Protein AF-A0A6F8ZGG9-F1 (afdb_monomer)

Nearest PDB structures (foldseek):
  2qzt-assembly1_A  TM=8.151E-01  e=1.539E-07  Aedes aegypti
  4pdx-assembly1_A  TM=7.729E-01  e=3.815E-06  Escherichia coli K-12
  4pdx-assembly1_B  TM=7.720E-01  e=5.927E-06  Escherichia coli K-12
  3cnu-assembly1_A-2  TM=6.595E-01  e=9.209E-06  Archaeoglobus fulgidus DSM 4304
  3bn8-assembly2_B-2  TM=6.917E-01  e=1.112E-05  Archaeoglobus fulgidus DSM 4304

Secondary structure (DSSP, 8-state):
-PPPHHHHHHHHHHHHHHS-HHHHHHT-EEEEEEEESTT-EEEEEEE-SS-EEEEES--SPPSEEEEEEHHHHHHHHTTSS-HHHHHHTTSSEEEE-HHHHHHHHHHH---

Solvent-accessible surface area (backbone atoms only — not comparable to full-atom values): 6104 Å² total; per-residue (Å²): 132,84,86,45,61,68,57,54,51,51,50,52,41,52,49,51,59,72,46,56,48,71,60,30,42,70,34,48,42,36,37,32,37,43,31,39,69,85,78,38,49,46,36,23,41,38,33,33,47,92,45,60,49,77,41,83,42,75,92,66,85,51,50,24,39,38,38,34,40,39,67,58,49,52,33,44,76,70,63,75,44,60,69,67,59,33,42,76,68,60,54,35,41,78,47,73,44,62,71,49,50,51,45,45,51,63,58,66,52,81,131

Mean predicted aligned error: 4.22 Å

Foldseek 3Di:
DDQAPVNLVVVLQVLLQPDALVLLQQLAWKEWEAADDDNTAIKIWGTHSVGIDIDGDDPDDGQKYKYAYPVVSVCLSVVVDQPVVCVVVVRIDMDHDVSSVVSSSVSSDDD

InterPro domains:
  IPR003033 SCP2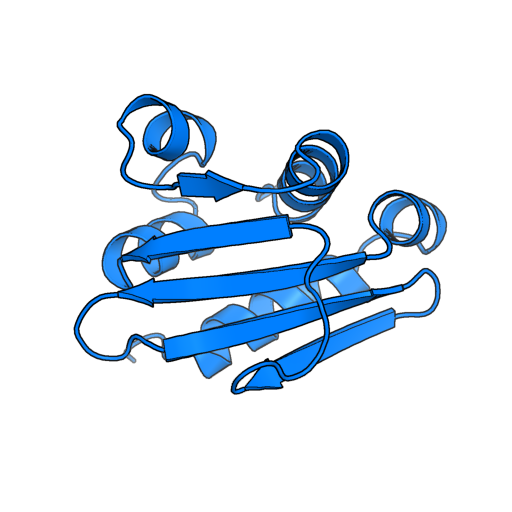 sterol-binding domain [PF02036] (19-109)
  IPR036527 SCP2 sterol-binding domain superfamily [G3DSA:3.30.1050.10] (3-111)
  IPR036527 SCP2 sterol-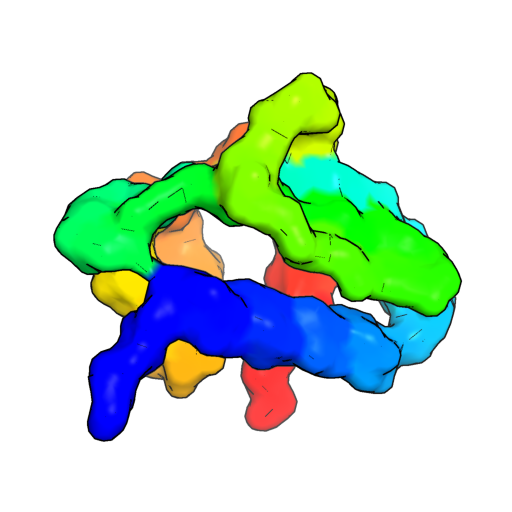binding domain superfamily [SSF55718] (5-109)

pLDDT: mean 88.48, std 8.68, range [46.62, 95.62]

Radius of gyration: 12.82 Å; Cα contacts (8 Å, |Δi|>4): 196; chains: 1; bounding box: 30×29×31 Å

Structure (mmCIF, N/CA/C/O backbone):
data_AF-A0A6F8ZGG9-F1
#
_entry.id   AF-A0A6F8ZGG9-F1
#
loop_
_atom_site.group_PDB
_atom_site.id
_atom_site.type_symbol
_atom_site.label_atom_id
_atom_site.label_alt_id
_atom_site.label_comp_id
_atom_site.label_asym_id
_atom_site.label_entity_id
_atom_site.label_seq_id
_atom_site.pdbx_PDB_ins_code
_atom_site.Cartn_x
_atom_site.Cartn_y
_atom_site.Cartn_z
_atom_site.occupancy
_atom_site.B_iso_or_equiv
_atom_site.auth_seq_id
_atom_site.auth_comp_id
_atom_site.auth_asym_id
_atom_site.auth_atom_id
_atom_site.pdbx_PDB_model_num
ATOM 1 N N . MET A 1 1 ? -18.634 -15.305 4.536 1.00 46.62 1 MET A N 1
ATOM 2 C CA . MET A 1 1 ? -17.353 -15.497 5.251 1.00 46.62 1 MET A CA 1
ATOM 3 C C . MET A 1 1 ? -16.726 -14.121 5.405 1.00 46.62 1 MET A C 1
ATOM 5 O O . MET A 1 1 ? -16.797 -13.360 4.450 1.00 46.62 1 MET A O 1
ATOM 9 N N . ALA A 1 2 ? -16.244 -13.745 6.589 1.00 58.88 2 ALA A N 1
ATOM 10 C CA . ALA A 1 2 ? -15.636 -12.429 6.785 1.00 58.88 2 ALA A CA 1
ATOM 11 C C . ALA A 1 2 ? -14.248 -12.397 6.125 1.00 58.88 2 ALA A C 1
ATOM 13 O O . ALA A 1 2 ? -13.437 -13.281 6.389 1.00 58.88 2 ALA A O 1
ATOM 14 N N . GLU A 1 3 ? -13.976 -11.403 5.278 1.00 76.12 3 GLU A N 1
ATOM 15 C CA . GLU A 1 3 ? -12.630 -11.173 4.740 1.00 76.12 3 GLU A CA 1
ATOM 16 C C . GLU A 1 3 ? -11.698 -10.751 5.885 1.00 76.12 3 GLU A C 1
ATOM 18 O O . GLU A 1 3 ? -11.906 -9.718 6.544 1.00 76.12 3 GLU A O 1
ATOM 23 N N . THR A 1 4 ? -10.692 -11.586 6.146 1.00 89.44 4 THR A N 1
ATOM 24 C CA . THR A 1 4 ? -9.632 -11.327 7.123 1.00 89.44 4 THR A CA 1
ATOM 25 C C . THR A 1 4 ? -8.525 -10.498 6.488 1.00 89.44 4 THR A C 1
ATOM 27 O O . THR A 1 4 ? -8.345 -10.510 5.268 1.00 89.44 4 THR A O 1
ATOM 30 N N . LEU A 1 5 ? -7.746 -9.810 7.323 1.00 90.62 5 LEU A N 1
ATOM 31 C CA . LEU A 1 5 ? -6.594 -9.027 6.883 1.00 90.62 5 LEU A CA 1
ATOM 32 C C . LEU A 1 5 ? -5.643 -9.867 6.010 1.00 90.62 5 LEU A C 1
ATOM 34 O O . LEU A 1 5 ? -5.283 -9.458 4.913 1.00 90.62 5 LEU A O 1
ATOM 38 N N . GLU A 1 6 ? -5.327 -11.084 6.443 1.00 90.06 6 GLU A N 1
ATOM 39 C CA . GLU A 1 6 ? -4.472 -12.021 5.708 1.00 90.06 6 GLU A CA 1
ATOM 40 C C . GLU A 1 6 ? -5.043 -12.387 4.332 1.00 90.06 6 GLU A C 1
ATOM 42 O O . GLU A 1 6 ? -4.313 -12.349 3.343 1.00 90.06 6 GLU A O 1
ATOM 47 N N . SER A 1 7 ? -6.348 -12.681 4.240 1.00 90.62 7 SER A N 1
ATOM 48 C CA . SER A 1 7 ? -6.989 -13.022 2.960 1.00 90.62 7 SER A CA 1
ATOM 49 C C . SER A 1 7 ? -6.954 -11.859 1.963 1.00 90.62 7 SER A C 1
ATOM 51 O O . SER A 1 7 ? -6.598 -12.054 0.802 1.00 90.62 7 SER A O 1
ATOM 53 N N . ILE A 1 8 ? -7.200 -10.629 2.432 1.00 91.25 8 ILE A N 1
ATOM 54 C CA . ILE A 1 8 ? -7.136 -9.423 1.597 1.00 91.25 8 ILE A CA 1
ATOM 55 C C . ILE A 1 8 ? -5.718 -9.225 1.056 1.00 91.25 8 ILE A C 1
ATOM 57 O O . ILE A 1 8 ? -5.529 -8.950 -0.129 1.00 91.25 8 ILE A O 1
ATOM 61 N N . PHE A 1 9 ? -4.699 -9.374 1.905 1.00 91.81 9 PHE A N 1
ATOM 62 C CA . PHE A 1 9 ? -3.315 -9.202 1.472 1.00 91.81 9 PHE A CA 1
ATOM 63 C C . PHE A 1 9 ? -2.817 -10.354 0.587 1.00 91.81 9 PHE A C 1
ATOM 65 O O . PHE A 1 9 ? -2.029 -10.111 -0.331 1.00 91.81 9 PHE A O 1
ATOM 72 N N . ALA A 1 10 ? -3.307 -11.579 0.787 1.00 91.56 10 ALA A N 1
ATOM 73 C CA . ALA A 1 10 ? -3.062 -12.693 -0.127 1.00 91.56 10 ALA A CA 1
ATOM 74 C C . ALA A 1 10 ? -3.626 -12.402 -1.531 1.00 91.56 10 ALA A C 1
ATOM 76 O O . ALA A 1 10 ? -2.936 -12.621 -2.534 1.00 91.56 10 ALA A O 1
ATOM 77 N N . ASP A 1 11 ? -4.825 -11.822 -1.609 1.00 90.62 11 ASP A N 1
ATOM 78 C CA . ASP A 1 11 ? -5.433 -11.398 -2.871 1.00 90.62 11 ASP A CA 1
ATOM 79 C C . ASP A 1 11 ? -4.667 -10.244 -3.524 1.00 90.62 11 ASP A C 1
ATOM 81 O O . ASP A 1 11 ? -4.383 -10.291 -4.725 1.00 90.62 11 ASP A O 1
ATOM 85 N N . ILE A 1 12 ? -4.270 -9.232 -2.745 1.00 91.06 12 ILE A N 1
ATOM 86 C CA . ILE A 1 12 ? -3.411 -8.129 -3.212 1.00 91.06 12 ILE A CA 1
ATOM 87 C C . ILE A 1 12 ? -2.122 -8.691 -3.818 1.00 91.06 12 ILE A C 1
ATOM 89 O O . ILE A 1 12 ? -1.782 -8.356 -4.955 1.00 91.06 12 ILE A O 1
ATOM 93 N N . ARG A 1 13 ? -1.434 -9.594 -3.109 1.00 92.25 13 ARG A N 1
ATOM 94 C CA . ARG A 1 13 ? -0.222 -10.262 -3.603 1.00 92.25 13 ARG A CA 1
ATOM 95 C C . ARG A 1 13 ? -0.485 -10.992 -4.918 1.00 92.25 13 ARG A C 1
ATOM 97 O O . ARG A 1 13 ? 0.284 -10.836 -5.864 1.00 92.25 13 ARG A O 1
ATOM 104 N N . SER A 1 14 ? -1.577 -11.750 -5.004 1.00 91.81 14 SER A N 1
ATOM 105 C CA . SER A 1 14 ? -1.976 -12.456 -6.228 1.00 91.81 14 SER A CA 1
ATOM 106 C C . SER A 1 14 ? -2.178 -11.494 -7.405 1.00 91.81 14 SER A C 1
ATOM 108 O O . SER A 1 14 ? -1.653 -11.731 -8.495 1.00 91.81 14 SER A O 1
ATOM 110 N N . ARG A 1 15 ? -2.854 -10.356 -7.189 1.00 89.44 15 ARG A N 1
ATOM 111 C CA . ARG A 1 15 ? -3.042 -9.315 -8.218 1.00 89.44 15 ARG A CA 1
ATOM 112 C C . ARG A 1 15 ? -1.714 -8.713 -8.680 1.00 89.44 15 ARG A C 1
ATOM 114 O O . ARG A 1 15 ? -1.515 -8.563 -9.884 1.00 89.44 15 ARG A O 1
ATOM 121 N N . VAL A 1 16 ? -0.794 -8.426 -7.757 1.00 91.75 16 VAL A N 1
ATOM 122 C CA . VAL A 1 16 ? 0.550 -7.924 -8.096 1.00 91.75 16 VAL A CA 1
ATOM 123 C C . VAL A 1 16 ? 1.312 -8.946 -8.943 1.00 91.75 16 VAL A C 1
ATOM 125 O O . VAL A 1 16 ? 1.874 -8.587 -9.978 1.00 91.75 16 VAL A O 1
ATOM 128 N N . LEU A 1 17 ? 1.292 -10.225 -8.555 1.00 91.75 17 LEU A N 1
ATOM 129 C CA . LEU A 1 17 ? 1.988 -11.303 -9.269 1.00 91.75 17 LEU A CA 1
ATOM 130 C C . LEU A 1 17 ? 1.455 -11.533 -10.690 1.00 91.75 17 LEU A C 1
ATOM 132 O O . LEU A 1 17 ? 2.226 -11.913 -11.571 1.00 91.75 17 LEU A O 1
ATOM 136 N N . ARG A 1 18 ? 0.169 -11.259 -10.937 1.00 91.31 18 ARG A N 1
ATOM 137 C CA . ARG A 1 18 ? -0.439 -11.336 -12.277 1.00 91.31 18 ARG A CA 1
ATOM 138 C C . ARG A 1 18 ? 0.041 -10.237 -13.227 1.00 91.31 18 ARG A C 1
ATOM 140 O O . ARG A 1 18 ? -0.082 -10.402 -14.438 1.00 91.31 18 ARG A O 1
ATOM 147 N N . LYS A 1 19 ? 0.567 -9.115 -12.722 1.00 91.38 19 LYS A N 1
ATOM 148 C CA . LYS A 1 19 ? 1.083 -8.042 -13.586 1.00 91.38 19 LYS A CA 1
ATOM 149 C C . LYS A 1 19 ? 2.471 -8.399 -14.140 1.00 91.38 19 LYS A C 1
ATOM 151 O O . LYS A 1 19 ? 3.227 -9.086 -13.455 1.00 91.38 19 LYS A O 1
ATOM 156 N N . PRO A 1 20 ? 2.847 -7.926 -15.345 1.00 92.06 20 PRO A N 1
ATOM 157 C CA . PRO A 1 20 ? 4.142 -8.234 -15.955 1.00 92.06 20 PRO A CA 1
ATOM 158 C C . PRO A 1 20 ? 5.346 -7.819 -15.086 1.00 92.06 20 PRO A C 1
ATOM 160 O O . PRO A 1 20 ? 5.258 -6.807 -14.382 1.00 92.06 20 PRO A O 1
ATOM 163 N N . PRO A 1 21 ? 6.505 -8.503 -15.190 1.00 91.44 21 PRO A N 1
ATOM 164 C CA . PRO A 1 21 ? 7.712 -8.159 -14.431 1.00 91.44 21 PRO A CA 1
ATOM 165 C C . PRO A 1 21 ? 8.137 -6.691 -14.561 1.00 91.44 21 PRO A C 1
ATOM 167 O O . PRO A 1 21 ? 8.511 -6.078 -13.569 1.00 91.44 21 PRO A O 1
ATOM 170 N N . ALA A 1 22 ? 8.017 -6.099 -15.755 1.00 91.44 22 ALA A N 1
ATOM 171 C CA . ALA A 1 22 ? 8.341 -4.689 -15.991 1.00 91.44 22 ALA A CA 1
ATOM 172 C C . ALA A 1 22 ? 7.435 -3.726 -15.199 1.00 91.44 22 ALA A C 1
ATOM 174 O O . ALA A 1 22 ? 7.899 -2.706 -14.691 1.00 91.44 22 ALA A O 1
ATOM 175 N N . VAL A 1 23 ? 6.151 -4.067 -15.048 1.00 90.94 23 VAL A N 1
ATOM 176 C CA . VAL A 1 23 ? 5.199 -3.278 -14.252 1.00 90.94 23 VAL A CA 1
ATOM 177 C C . VAL A 1 23 ? 5.546 -3.382 -12.767 1.00 90.94 23 VAL A C 1
ATOM 179 O O . VAL A 1 23 ? 5.609 -2.362 -12.082 1.00 90.94 23 VAL A O 1
ATOM 182 N N . ARG A 1 24 ? 5.847 -4.594 -12.283 1.00 92.56 24 ARG A N 1
ATOM 183 C CA . ARG A 1 24 ? 6.275 -4.815 -10.892 1.00 92.56 24 ARG A CA 1
ATOM 184 C C . ARG A 1 24 ? 7.594 -4.117 -10.578 1.00 92.56 24 ARG A C 1
ATOM 186 O O . ARG A 1 24 ? 7.696 -3.480 -9.540 1.00 92.56 24 ARG A O 1
ATOM 193 N N . ALA A 1 25 ? 8.561 -4.158 -11.496 1.00 91.81 25 ALA A N 1
ATOM 194 C CA . ALA A 1 25 ? 9.837 -3.458 -11.364 1.00 91.81 25 ALA A CA 1
ATOM 195 C C . ALA A 1 25 ? 9.644 -1.944 -11.184 1.00 91.81 25 ALA A C 1
ATOM 197 O O . ALA A 1 25 ? 10.323 -1.324 -10.372 1.00 91.81 25 ALA A O 1
ATOM 198 N N . GLY A 1 26 ? 8.671 -1.354 -11.886 1.00 91.62 26 GLY A N 1
ATOM 199 C CA . GLY A 1 26 ? 8.317 0.053 -11.709 1.00 91.62 26 GLY A CA 1
ATOM 200 C C . GLY A 1 26 ? 7.781 0.381 -10.311 1.00 91.62 26 GLY A C 1
ATOM 201 O O . GLY A 1 26 ? 7.943 1.510 -9.858 1.00 91.62 26 GLY A O 1
ATOM 202 N N . ALA A 1 27 ? 7.160 -0.584 -9.634 1.00 93.75 27 ALA A N 1
ATOM 203 C CA . ALA A 1 27 ? 6.635 -0.467 -8.275 1.00 93.75 27 ALA A CA 1
ATOM 204 C C . ALA A 1 27 ? 7.494 -1.223 -7.243 1.00 93.75 27 ALA A C 1
ATOM 206 O O . ALA A 1 27 ? 7.000 -1.558 -6.172 1.00 93.75 27 ALA A O 1
ATOM 207 N N . ALA A 1 28 ? 8.754 -1.537 -7.559 1.00 93.94 28 ALA A N 1
ATOM 208 C CA . ALA A 1 28 ? 9.597 -2.317 -6.665 1.00 93.94 28 ALA A CA 1
ATOM 209 C C . ALA A 1 28 ? 9.950 -1.498 -5.416 1.00 93.94 28 ALA A C 1
ATOM 211 O O . ALA A 1 28 ? 10.668 -0.500 -5.504 1.00 93.94 28 ALA A O 1
ATOM 212 N N . ALA A 1 29 ? 9.398 -1.890 -4.268 1.00 95.00 29 ALA A N 1
ATOM 213 C CA . ALA A 1 29 ? 9.558 -1.210 -2.992 1.00 95.00 29 ALA A CA 1
ATOM 214 C C . ALA A 1 29 ? 8.930 -2.006 -1.838 1.00 95.00 29 ALA A C 1
ATOM 216 O O . ALA A 1 29 ? 8.119 -2.913 -2.034 1.00 95.00 29 ALA A O 1
ATOM 217 N N . THR A 1 30 ? 9.265 -1.591 -0.616 1.00 94.19 30 THR A N 1
ATOM 218 C CA . THR A 1 30 ? 8.603 -2.027 0.617 1.00 94.19 30 THR A CA 1
ATOM 219 C C . THR A 1 30 ? 7.474 -1.061 0.969 1.00 94.19 30 THR A C 1
ATOM 221 O O . THR A 1 30 ? 7.709 0.135 1.175 1.00 94.19 30 THR A O 1
ATOM 224 N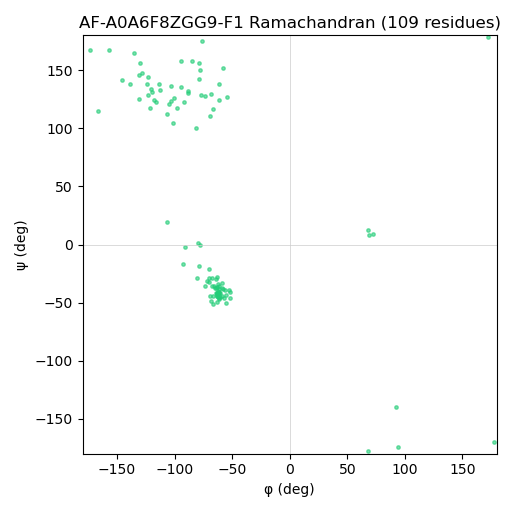 N . TYR A 1 31 ? 6.261 -1.587 1.090 1.00 94.88 31 TYR A N 1
ATOM 225 C CA . TYR A 1 31 ? 5.040 -0.857 1.408 1.00 94.88 31 TYR A CA 1
ATOM 226 C C . TYR A 1 31 ? 4.490 -1.330 2.749 1.00 94.88 31 TYR A C 1
ATOM 228 O O . TYR A 1 31 ? 4.194 -2.509 2.917 1.00 94.88 31 TYR A O 1
ATOM 236 N N . ARG A 1 32 ? 4.314 -0.419 3.702 1.00 94.69 32 ARG A N 1
ATOM 237 C CA . ARG A 1 32 ? 3.724 -0.734 5.007 1.00 94.69 32 ARG A CA 1
ATOM 238 C C . ARG A 1 32 ? 2.284 -0.259 5.059 1.00 94.69 32 ARG A C 1
ATOM 240 O O . ARG A 1 32 ? 1.991 0.866 4.677 1.00 94.69 32 ARG A O 1
ATOM 247 N N . PHE A 1 33 ? 1.404 -1.088 5.587 1.00 94.56 33 PHE A N 1
ATOM 248 C CA . PHE A 1 33 ? -0.007 -0.805 5.770 1.00 94.56 33 PHE A CA 1
ATOM 249 C C . PHE A 1 33 ? -0.338 -0.930 7.247 1.00 94.56 33 PHE A C 1
ATOM 251 O O . PHE A 1 33 ? -0.191 -1.994 7.841 1.00 94.56 33 PHE A O 1
ATOM 258 N N . GLU A 1 34 ? -0.765 0.168 7.844 1.00 94.62 34 GLU A N 1
ATOM 259 C CA . GLU A 1 34 ? -1.277 0.220 9.202 1.00 94.62 34 GLU A CA 1
ATOM 260 C C . GLU A 1 34 ? -2.800 0.269 9.138 1.00 94.62 34 GLU A C 1
ATOM 262 O O . GLU A 1 34 ? -3.398 1.288 8.777 1.00 94.62 34 GLU A O 1
ATOM 267 N N . ILE A 1 35 ? -3.419 -0.864 9.451 1.00 95.50 35 ILE A N 1
ATOM 268 C CA . ILE A 1 35 ? -4.863 -1.032 9.399 1.00 95.50 35 ILE A CA 1
ATOM 269 C C . ILE A 1 35 ? -5.425 -0.856 10.802 1.00 95.50 35 ILE A C 1
ATOM 271 O O . ILE A 1 35 ? -5.099 -1.624 11.706 1.00 95.50 35 ILE A O 1
ATOM 275 N N . THR A 1 36 ? -6.262 0.158 10.993 1.00 94.31 36 THR A N 1
ATOM 276 C CA . THR A 1 36 ? -6.876 0.465 12.290 1.00 94.31 36 THR A CA 1
ATOM 277 C C . THR A 1 36 ? -8.263 -0.173 12.431 1.00 94.31 36 THR A C 1
ATOM 279 O O . THR A 1 36 ? -8.931 -0.475 11.440 1.00 94.31 36 THR A O 1
ATOM 282 N N . GLY A 1 37 ? -8.723 -0.351 13.672 1.00 91.31 37 GLY A N 1
ATOM 283 C CA . GLY A 1 37 ? -10.030 -0.941 13.985 1.00 91.31 37 GLY A CA 1
ATOM 284 C C . GLY A 1 37 ? -9.984 -2.451 14.239 1.00 91.31 37 GLY A C 1
ATOM 285 O O . GLY A 1 37 ? -8.917 -3.058 14.312 1.00 91.31 37 GLY A O 1
ATOM 286 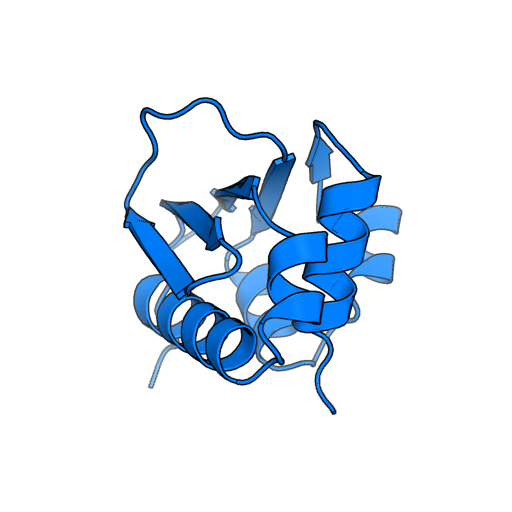N N . GLU A 1 38 ? -11.159 -3.055 14.410 1.00 90.69 38 GLU A N 1
ATOM 287 C CA . GLU A 1 38 ? -11.298 -4.476 14.743 1.00 90.69 38 GLU A CA 1
ATOM 288 C C . GLU A 1 38 ? -10.859 -5.383 13.582 1.00 90.69 38 GLU A C 1
ATOM 290 O O . GLU A 1 38 ? -11.274 -5.204 12.433 1.00 90.69 38 GLU A O 1
ATOM 295 N N . GLY A 1 39 ? -9.989 -6.353 13.881 1.00 87.19 39 GLY A N 1
ATOM 296 C CA . GLY A 1 39 ? -9.343 -7.197 12.869 1.00 87.19 39 GLY A CA 1
ATOM 297 C C . GLY A 1 39 ? -8.264 -6.478 12.047 1.00 87.19 39 GLY A C 1
ATOM 298 O O . GLY A 1 39 ? -7.799 -7.029 11.050 1.00 87.19 39 GLY A O 1
ATOM 299 N N . GLY A 1 40 ? -7.890 -5.257 12.443 1.00 91.75 40 GLY A N 1
ATOM 300 C CA . GLY A 1 40 ? -6.761 -4.516 11.893 1.00 91.75 40 GLY A CA 1
ATOM 301 C C . GLY A 1 40 ? -5.407 -5.022 12.397 1.00 91.75 40 GLY A C 1
ATOM 302 O O . GLY A 1 40 ? -5.309 -5.901 13.252 1.00 91.75 40 GLY A O 1
ATOM 303 N N . GLY A 1 41 ? -4.339 -4.455 11.849 1.00 92.94 41 GLY A N 1
ATOM 304 C CA . GLY A 1 41 ? -2.968 -4.866 12.110 1.00 92.94 41 GLY A CA 1
ATOM 305 C C . GLY A 1 41 ? -1.984 -4.152 11.193 1.00 92.94 41 GLY A C 1
ATOM 306 O O . GLY A 1 41 ? -2.365 -3.350 10.340 1.00 92.94 41 GLY A O 1
ATOM 307 N N . VAL A 1 42 ? -0.698 -4.442 11.370 1.00 93.31 42 VAL A N 1
ATOM 308 C CA . VAL A 1 42 ? 0.353 -3.931 10.486 1.00 93.31 42 VAL A CA 1
ATOM 309 C C . VAL A 1 42 ? 0.742 -5.021 9.504 1.00 93.31 42 VAL A C 1
ATOM 311 O O . VAL A 1 42 ? 1.110 -6.113 9.927 1.00 93.31 42 VAL A O 1
ATOM 314 N N . MET A 1 43 ? 0.703 -4.704 8.215 1.00 93.50 43 MET A N 1
ATOM 315 C CA . MET A 1 43 ? 1.132 -5.586 7.131 1.00 93.50 43 MET A CA 1
ATOM 316 C C . MET A 1 43 ? 2.209 -4.904 6.301 1.00 93.50 43 MET A C 1
ATOM 318 O O . MET A 1 43 ? 2.154 -3.694 6.073 1.00 93.50 43 MET A O 1
ATOM 322 N N . THR A 1 44 ? 3.170 -5.677 5.821 1.00 94.06 44 THR A N 1
ATOM 323 C CA . THR A 1 44 ? 4.208 -5.206 4.907 1.00 94.06 44 THR A CA 1
ATOM 324 C C . THR A 1 44 ? 4.094 -5.972 3.600 1.00 94.06 44 THR A C 1
ATOM 326 O O . THR A 1 44 ? 4.122 -7.194 3.595 1.00 94.06 44 THR A O 1
ATOM 329 N N . LEU A 1 45 ? 3.961 -5.256 2.488 1.00 93.62 45 LEU A N 1
ATOM 330 C CA . LEU A 1 45 ? 4.032 -5.800 1.137 1.00 93.62 45 LEU A CA 1
ATOM 331 C C . LEU A 1 45 ? 5.385 -5.416 0.542 1.00 93.62 45 LEU A C 1
ATOM 333 O O . LEU A 1 45 ? 5.689 -4.231 0.405 1.00 93.62 45 LEU A O 1
ATOM 337 N N . VAL A 1 46 ? 6.179 -6.404 0.157 1.00 94.00 46 VAL A N 1
ATOM 338 C CA . VAL A 1 46 ? 7.409 -6.198 -0.605 1.00 94.00 46 VAL A CA 1
ATOM 339 C C . VAL A 1 46 ? 7.140 -6.558 -2.049 1.00 94.00 46 VAL A C 1
ATOM 341 O O . VAL A 1 46 ? 6.683 -7.659 -2.344 1.00 94.00 46 VAL A O 1
ATOM 344 N N . VAL A 1 47 ? 7.385 -5.611 -2.946 1.00 94.00 47 VAL A N 1
ATOM 345 C CA . VAL A 1 47 ? 7.255 -5.807 -4.388 1.00 94.00 47 VAL A CA 1
ATOM 346 C C . VAL A 1 47 ? 8.638 -5.739 -5.004 1.00 94.00 47 VAL A C 1
ATOM 348 O O . VAL A 1 47 ? 9.398 -4.809 -4.743 1.00 94.00 47 VAL A O 1
ATOM 351 N N . GLU A 1 48 ? 8.937 -6.701 -5.864 1.00 93.06 48 GLU A N 1
ATOM 352 C CA . GLU A 1 48 ? 10.167 -6.776 -6.638 1.00 93.06 48 GLU A CA 1
ATOM 353 C C . GLU A 1 48 ? 9.841 -7.135 -8.094 1.00 93.06 48 GLU A C 1
ATOM 355 O O . GLU A 1 48 ? 8.754 -7.614 -8.425 1.00 93.06 48 GLU A O 1
ATOM 360 N N . ALA A 1 49 ? 10.797 -6.949 -9.005 1.00 86.81 49 ALA A N 1
ATOM 361 C CA . ALA A 1 49 ? 10.615 -7.362 -10.399 1.00 86.81 49 ALA A CA 1
ATOM 362 C C . ALA A 1 49 ? 10.274 -8.865 -10.509 1.00 86.81 49 ALA A C 1
ATOM 364 O O . ALA A 1 49 ? 9.407 -9.266 -11.296 1.00 86.81 49 ALA A O 1
ATOM 365 N N . GLY A 1 50 ? 10.923 -9.688 -9.677 1.00 87.62 50 GLY A N 1
ATOM 366 C CA . GLY A 1 50 ? 10.765 -11.141 -9.643 1.00 87.62 50 GLY A CA 1
ATOM 367 C C . GLY A 1 50 ? 9.516 -11.643 -8.915 1.00 87.62 50 GLY A C 1
ATOM 368 O O . GLY A 1 50 ? 9.095 -12.767 -9.174 1.00 87.62 50 GLY A O 1
ATOM 369 N N . GLY A 1 51 ? 8.880 -10.835 -8.061 1.00 90.00 51 GLY A N 1
ATOM 370 C CA . GLY A 1 51 ? 7.784 -11.327 -7.230 1.00 90.00 51 GLY A CA 1
ATOM 371 C C . GLY A 1 51 ? 7.199 -10.304 -6.264 1.00 90.00 51 GLY A C 1
ATOM 372 O O . GLY A 1 51 ? 7.471 -9.110 -6.339 1.00 90.00 51 GLY A O 1
ATOM 373 N N . ALA A 1 52 ? 6.345 -10.789 -5.369 1.00 93.38 52 ALA A N 1
ATOM 374 C CA . ALA A 1 52 ? 5.791 -10.006 -4.280 1.00 93.38 52 ALA A CA 1
ATOM 375 C C . ALA A 1 52 ? 5.591 -10.893 -3.048 1.00 93.38 52 ALA A C 1
ATOM 377 O O . ALA A 1 52 ? 5.165 -12.048 -3.169 1.00 93.38 52 ALA A O 1
ATOM 378 N N . GLU A 1 53 ? 5.858 -10.341 -1.873 1.00 92.44 53 GLU A N 1
ATOM 379 C CA . GLU A 1 53 ? 5.775 -11.020 -0.582 1.00 92.44 53 GLU A CA 1
ATOM 380 C C . GLU A 1 53 ? 4.974 -10.177 0.404 1.00 92.44 53 GLU A C 1
ATOM 382 O O . GLU A 1 53 ? 5.004 -8.949 0.354 1.00 92.44 53 GLU A O 1
ATOM 387 N N . VAL A 1 54 ? 4.232 -10.845 1.285 1.00 92.38 54 VAL A N 1
ATOM 388 C CA . VAL A 1 54 ? 3.474 -10.203 2.360 1.00 92.38 54 VAL A CA 1
ATOM 389 C C . VAL A 1 54 ? 3.997 -10.734 3.680 1.00 92.38 54 VAL A C 1
ATOM 391 O O . VAL A 1 54 ? 4.095 -11.945 3.864 1.00 92.38 54 VAL A O 1
ATOM 394 N N . GLU A 1 55 ? 4.287 -9.824 4.596 1.00 91.06 55 GLU A N 1
ATOM 395 C CA . GLU A 1 55 ? 4.754 -10.112 5.943 1.00 91.06 55 GLU A CA 1
ATOM 396 C C . GLU A 1 55 ? 3.824 -9.451 6.963 1.00 91.06 55 GLU A C 1
ATOM 398 O O . GLU A 1 55 ? 3.411 -8.298 6.803 1.00 91.06 55 GLU A O 1
ATOM 403 N N . THR A 1 56 ? 3.513 -10.174 8.037 1.00 89.06 56 THR A N 1
ATOM 404 C CA . THR A 1 56 ? 2.830 -9.609 9.204 1.00 89.06 56 THR A CA 1
ATOM 405 C C . THR A 1 56 ? 3.825 -8.805 10.028 1.00 89.06 56 THR A C 1
ATOM 407 O O . THR A 1 56 ? 4.889 -9.298 10.400 1.00 89.06 56 THR A O 1
ATOM 410 N N . GLY A 1 57 ? 3.479 -7.561 10.351 1.00 75.50 57 GLY A N 1
ATOM 411 C CA . GLY A 1 57 ? 4.439 -6.622 10.918 1.00 75.50 57 GLY A CA 1
ATOM 412 C C . GLY A 1 57 ? 5.520 -6.231 9.906 1.00 75.50 57 GLY A C 1
ATOM 413 O O . GLY A 1 57 ? 5.470 -6.575 8.728 1.00 75.50 57 GLY A O 1
ATOM 414 N N . GLY A 1 58 ? 6.481 -5.419 10.337 1.00 63.56 58 GLY A N 1
ATOM 415 C CA . GLY A 1 58 ? 7.536 -4.940 9.448 1.00 63.56 58 GLY A CA 1
ATOM 416 C C . GLY A 1 58 ? 8.682 -4.313 10.219 1.00 63.56 58 GLY A C 1
ATOM 417 O O . GLY A 1 58 ? 8.505 -3.278 10.860 1.00 63.56 58 GLY A O 1
ATOM 418 N N . VAL A 1 59 ? 9.851 -4.949 10.140 1.00 56.81 59 VAL A N 1
ATOM 419 C CA . VAL A 1 59 ? 11.121 -4.454 10.707 1.00 56.81 59 VAL A CA 1
ATOM 420 C C . VAL A 1 59 ? 11.903 -3.641 9.664 1.00 56.81 59 VAL A C 1
ATOM 422 O O . VAL A 1 59 ? 12.793 -2.866 10.003 1.00 56.81 59 VAL A O 1
ATOM 425 N N . ARG A 1 60 ? 11.555 -3.783 8.376 1.00 69.12 60 ARG A N 1
ATOM 426 C CA . ARG A 1 60 ? 12.209 -3.072 7.273 1.00 69.12 60 ARG A CA 1
ATOM 427 C C . ARG A 1 60 ? 11.709 -1.626 7.155 1.00 69.12 60 ARG A C 1
ATOM 429 O O . ARG A 1 60 ? 10.511 -1.381 7.317 1.00 69.12 60 ARG A O 1
ATOM 436 N N . PRO A 1 61 ? 12.590 -0.665 6.820 1.00 80.69 61 PRO A N 1
ATOM 437 C CA . PRO A 1 61 ? 12.160 0.678 6.461 1.00 80.69 61 PRO A CA 1
ATOM 438 C C . PRO A 1 61 ? 11.264 0.609 5.220 1.00 80.69 61 PRO A C 1
ATOM 440 O O . PRO A 1 61 ? 11.637 0.054 4.186 1.00 80.69 61 PRO A O 1
ATOM 443 N N . ALA A 1 62 ? 10.057 1.151 5.342 1.00 89.00 62 ALA A N 1
ATOM 444 C CA . ALA A 1 62 ? 9.096 1.187 4.253 1.00 89.00 62 ALA A CA 1
ATOM 445 C C . ALA A 1 62 ? 9.302 2.451 3.414 1.00 89.00 62 ALA A C 1
ATOM 447 O O . ALA A 1 62 ? 9.353 3.558 3.953 1.00 89.00 62 ALA A O 1
ATOM 448 N N . ALA A 1 63 ? 9.379 2.288 2.093 1.00 93.75 63 ALA A N 1
ATOM 449 C CA . ALA A 1 63 ? 9.446 3.413 1.162 1.00 93.75 63 ALA A CA 1
ATOM 450 C C . ALA A 1 63 ? 8.128 4.198 1.144 1.00 93.75 63 ALA A C 1
ATOM 452 O O . ALA A 1 63 ? 8.118 5.401 0.880 1.00 93.75 63 ALA A O 1
ATOM 453 N N . VAL A 1 64 ? 7.020 3.510 1.428 1.00 95.31 64 VAL A N 1
ATOM 454 C CA . VAL A 1 64 ? 5.678 4.082 1.510 1.00 95.31 64 VAL A CA 1
ATOM 455 C C . VAL A 1 64 ? 4.952 3.482 2.704 1.00 95.31 64 VAL A C 1
ATOM 457 O O . VAL A 1 64 ? 5.015 2.271 2.925 1.00 95.31 64 VAL A O 1
ATOM 460 N N . GLN A 1 65 ? 4.237 4.316 3.451 1.00 94.44 65 GLN A N 1
ATOM 461 C CA . GLN A 1 65 ? 3.350 3.869 4.519 1.00 94.44 65 GLN A CA 1
ATOM 462 C C . GLN A 1 65 ? 1.922 4.329 4.238 1.00 94.44 65 GLN A C 1
ATOM 464 O O . GLN A 1 65 ? 1.685 5.489 3.902 1.00 94.44 65 GLN A O 1
ATOM 469 N N . PHE A 1 66 ? 0.977 3.414 4.401 1.00 94.50 66 PHE A N 1
ATOM 470 C CA . PHE A 1 66 ? -0.452 3.632 4.267 1.00 94.50 66 PHE A CA 1
ATOM 471 C C . PHE A 1 66 ? -1.116 3.454 5.623 1.00 94.50 66 PHE A C 1
ATOM 473 O O . PHE A 1 66 ? -0.803 2.505 6.338 1.00 94.50 66 PHE A O 1
ATOM 480 N N . ARG A 1 67 ? -2.066 4.323 5.963 1.00 94.88 67 ARG A N 1
ATOM 481 C CA . ARG A 1 67 ? -2.912 4.155 7.148 1.00 94.88 67 ARG A CA 1
ATOM 482 C C . ARG A 1 67 ? -4.376 4.344 6.782 1.00 94.88 67 ARG A C 1
ATOM 484 O O . ARG A 1 67 ? -4.722 5.383 6.224 1.00 94.88 67 ARG A O 1
ATOM 491 N N . LEU A 1 68 ? -5.203 3.356 7.106 1.00 95.62 68 LEU A N 1
ATOM 492 C CA . LEU A 1 68 ? -6.647 3.328 6.848 1.00 95.62 68 LEU A CA 1
ATOM 493 C C . LEU A 1 68 ? -7.350 2.362 7.810 1.00 95.62 68 LEU A C 1
ATOM 495 O O . LEU A 1 68 ? -6.691 1.571 8.480 1.00 95.62 68 LEU A O 1
ATOM 499 N N . SER A 1 69 ? -8.680 2.410 7.879 1.00 95.00 69 SER A N 1
ATOM 500 C CA . SER A 1 69 ? -9.450 1.464 8.694 1.00 95.00 69 SER A CA 1
ATOM 501 C C . SER A 1 69 ? -9.610 0.102 8.007 1.00 95.00 69 SER A C 1
ATOM 503 O O . SER A 1 69 ? -9.578 0.008 6.778 1.00 95.00 69 SER A O 1
ATOM 505 N N . MET A 1 70 ? -9.845 -0.959 8.787 1.00 93.31 70 MET A N 1
ATOM 506 C CA . MET A 1 70 ? -10.168 -2.290 8.251 1.00 93.31 70 MET A CA 1
ATOM 507 C C . MET A 1 70 ? -11.426 -2.263 7.370 1.00 93.31 70 MET A C 1
ATOM 509 O O . MET A 1 70 ? -11.511 -2.990 6.383 1.00 93.31 70 MET A O 1
ATOM 513 N N . GLN A 1 71 ? -12.390 -1.394 7.687 1.00 91.75 71 GLN A N 1
ATOM 514 C CA . GLN A 1 71 ? -13.589 -1.208 6.874 1.00 91.75 71 GLN A CA 1
ATOM 515 C C . GLN A 1 71 ? -13.256 -0.595 5.508 1.00 91.75 71 GLN A C 1
ATOM 517 O O . GLN A 1 71 ? -13.615 -1.167 4.481 1.00 91.75 71 GLN A O 1
ATOM 522 N N . ASP A 1 72 ? -12.505 0.511 5.488 1.00 92.56 72 ASP A N 1
ATOM 523 C CA . ASP A 1 72 ? -12.085 1.147 4.236 1.00 92.56 72 ASP A CA 1
ATOM 524 C C . ASP A 1 72 ? -11.213 0.194 3.398 1.00 92.56 72 ASP A C 1
ATOM 526 O O . ASP A 1 72 ? -11.332 0.168 2.175 1.00 92.56 72 ASP A O 1
ATOM 530 N N . LEU A 1 73 ? -10.368 -0.628 4.036 1.00 91.62 73 LEU A N 1
ATOM 531 C CA . LEU A 1 73 ? -9.568 -1.642 3.346 1.00 91.62 73 LEU A CA 1
ATOM 532 C C . LEU A 1 73 ? -10.448 -2.674 2.625 1.00 91.62 73 LEU A C 1
ATOM 534 O O . LEU A 1 73 ? -10.195 -2.959 1.456 1.00 91.62 73 LEU A O 1
ATOM 538 N N . ARG A 1 74 ? -11.478 -3.216 3.290 1.00 89.12 74 ARG A N 1
ATOM 539 C CA . ARG A 1 74 ? -12.426 -4.163 2.669 1.00 89.12 74 ARG A CA 1
ATOM 540 C C . ARG A 1 74 ? -13.153 -3.529 1.490 1.00 89.12 74 ARG A C 1
ATOM 542 O O . ARG A 1 74 ? -13.307 -4.145 0.438 1.00 89.12 74 ARG A O 1
ATOM 549 N N . ASP A 1 75 ? -13.568 -2.280 1.647 1.00 88.56 75 ASP A N 1
ATOM 550 C CA . ASP A 1 75 ? -14.274 -1.562 0.594 1.00 88.56 75 ASP A CA 1
ATOM 551 C C . ASP A 1 75 ? -13.365 -1.220 -0.596 1.00 88.56 75 ASP A C 1
ATOM 553 O O . ASP A 1 75 ? -13.8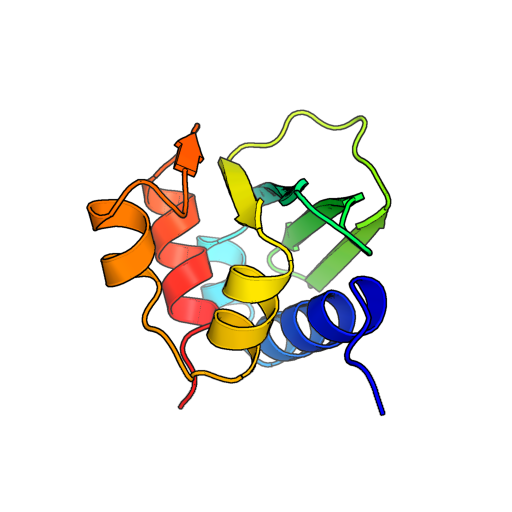19 -1.258 -1.740 1.00 88.56 75 ASP A O 1
ATOM 557 N N . LEU A 1 76 ? -12.073 -0.965 -0.361 1.00 87.00 76 LEU A N 1
ATOM 558 C CA . LEU A 1 76 ? -11.069 -0.841 -1.421 1.00 87.00 76 LEU A CA 1
ATOM 559 C C . LEU A 1 76 ? -10.789 -2.174 -2.119 1.00 87.00 76 LEU A C 1
ATOM 561 O O . LEU A 1 76 ? -10.784 -2.232 -3.349 1.00 87.00 76 LEU A O 1
ATOM 565 N N . ALA A 1 77 ? -10.559 -3.243 -1.354 1.00 84.00 77 ALA A N 1
ATOM 566 C CA . ALA A 1 77 ? -10.240 -4.567 -1.886 1.00 84.00 77 ALA A CA 1
ATOM 567 C C . ALA A 1 77 ? -11.387 -5.127 -2.744 1.00 84.00 77 ALA A C 1
ATOM 569 O O . ALA A 1 77 ? -11.148 -5.673 -3.831 1.00 84.00 77 ALA A O 1
ATOM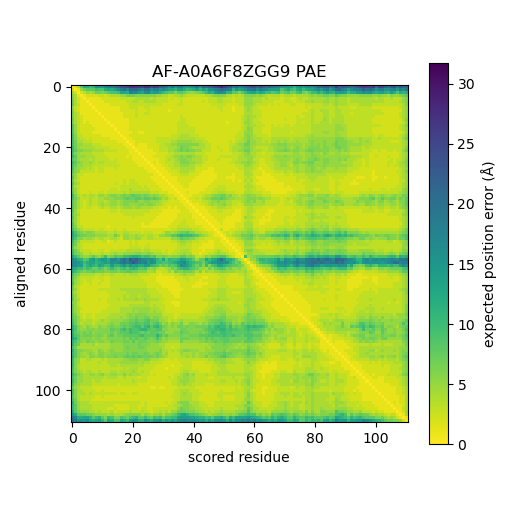 570 N N . GLY A 1 78 ? -12.623 -4.903 -2.288 1.00 79.94 78 GLY A N 1
ATOM 571 C CA . GLY A 1 78 ? -13.857 -5.233 -2.995 1.00 79.94 78 GLY A CA 1
ATOM 572 C C . GLY A 1 78 ? -14.269 -4.230 -4.078 1.00 79.94 78 GLY A C 1
ATOM 573 O O . GLY A 1 78 ? -15.323 -4.409 -4.680 1.00 79.94 78 GLY A O 1
ATOM 574 N N . GLY A 1 79 ? -13.494 -3.164 -4.320 1.00 80.44 79 GLY A N 1
ATOM 575 C CA . GLY A 1 79 ? -13.778 -2.171 -5.365 1.00 80.44 79 GLY A CA 1
ATOM 576 C C . GLY A 1 79 ? -15.015 -1.297 -5.118 1.00 80.44 79 GLY A C 1
ATOM 577 O O . GLY A 1 79 ? -15.451 -0.589 -6.023 1.00 80.44 79 GLY A O 1
ATOM 578 N N . ARG A 1 80 ? -15.577 -1.314 -3.902 1.00 81.62 80 ARG A N 1
ATOM 579 C CA . ARG A 1 80 ? -16.744 -0.504 -3.508 1.00 81.62 80 ARG A CA 1
ATOM 580 C C . ARG A 1 80 ? -16.408 0.981 -3.399 1.00 81.62 80 ARG A C 1
ATOM 582 O O . ARG A 1 80 ? -17.281 1.824 -3.588 1.00 81.62 80 ARG A O 1
ATOM 589 N N . ILE A 1 81 ? -15.154 1.306 -3.081 1.00 83.00 81 ILE A N 1
ATOM 590 C CA . ILE A 1 81 ? -14.673 2.684 -2.942 1.00 83.00 81 ILE A CA 1
ATOM 591 C C . ILE A 1 81 ? -13.414 2.882 -3.790 1.00 83.00 81 ILE A C 1
ATOM 593 O O . ILE A 1 81 ? -12.599 1.980 -3.971 1.00 83.00 81 ILE A O 1
ATOM 597 N N . ARG A 1 82 ? -13.238 4.098 -4.319 1.00 82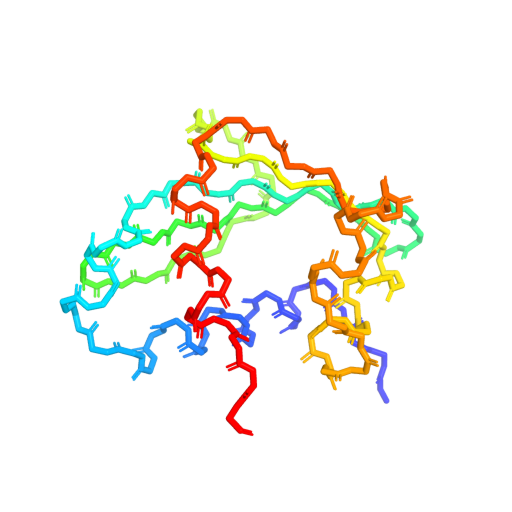.81 82 ARG A N 1
ATOM 598 C CA . ARG A 1 82 ? -12.052 4.493 -5.090 1.00 82.81 82 ARG A CA 1
ATOM 599 C C . ARG A 1 82 ? -10.960 5.025 -4.144 1.00 82.81 82 ARG A C 1
ATOM 601 O O . ARG A 1 82 ? -11.258 5.934 -3.366 1.00 82.81 82 ARG A O 1
ATOM 608 N N . PRO A 1 83 ? -9.691 4.580 -4.263 1.00 81.81 83 PRO A N 1
ATOM 609 C CA . PRO A 1 83 ? -8.584 5.029 -3.406 1.00 81.81 83 PRO A CA 1
ATOM 610 C C . PRO A 1 83 ? -8.432 6.549 -3.322 1.00 81.81 83 PRO A C 1
ATOM 612 O O . PRO A 1 83 ? -8.244 7.097 -2.240 1.00 81.81 83 PRO A O 1
ATOM 615 N N . PHE A 1 84 ? -8.591 7.243 -4.452 1.00 84.06 84 PHE A N 1
ATOM 616 C CA . PHE A 1 84 ? -8.460 8.699 -4.523 1.00 84.06 84 PHE A CA 1
ATOM 617 C C . PHE A 1 84 ? -9.445 9.434 -3.599 1.00 84.06 84 PHE A C 1
ATOM 619 O O . PHE A 1 84 ? -9.069 10.406 -2.951 1.00 84.06 84 PHE A O 1
ATOM 626 N N . GLY A 1 85 ? -10.679 8.933 -3.467 1.00 84.88 85 GLY A N 1
ATOM 627 C CA . GLY A 1 85 ? -11.679 9.529 -2.579 1.00 84.88 85 GLY A CA 1
ATOM 628 C C . GLY A 1 85 ? -11.302 9.421 -1.099 1.00 84.88 85 GLY A C 1
ATOM 629 O O . GLY A 1 85 ? -11.543 10.356 -0.341 1.00 84.88 85 GLY A O 1
ATOM 630 N N . LEU A 1 86 ? -10.659 8.322 -0.691 1.00 87.94 86 LEU A N 1
ATOM 631 C CA . LEU A 1 86 ? -10.195 8.138 0.689 1.00 87.94 86 LEU A CA 1
ATOM 632 C C . LEU A 1 86 ? -8.974 8.995 1.017 1.00 87.94 86 LEU A C 1
ATOM 634 O O . LEU A 1 86 ? -8.869 9.481 2.144 1.00 87.94 86 LEU A O 1
ATOM 638 N N . VAL A 1 87 ? -8.071 9.188 0.049 1.00 87.06 87 VAL A N 1
ATOM 639 C CA . VAL A 1 87 ? -6.927 10.099 0.208 1.00 87.06 87 VAL A CA 1
ATOM 640 C C . VAL A 1 87 ? -7.425 11.527 0.395 1.00 87.06 87 VAL A C 1
ATOM 642 O O . VAL A 1 87 ? -7.047 12.182 1.364 1.00 87.06 87 VAL A O 1
ATOM 645 N N . LEU A 1 88 ? -8.329 11.989 -0.476 1.00 87.19 88 LEU A N 1
ATOM 646 C CA . LEU A 1 88 ? -8.907 13.330 -0.374 1.00 87.19 88 LEU A CA 1
ATOM 647 C C . LEU A 1 88 ? -9.692 13.539 0.926 1.00 87.19 88 LEU A C 1
ATOM 649 O O . LEU A 1 88 ? -9.600 14.606 1.525 1.00 87.19 88 LEU A O 1
ATOM 653 N N . SER A 1 89 ? -10.431 12.527 1.394 1.00 89.00 89 SER A N 1
ATOM 654 C CA . SER A 1 89 ? -11.166 12.614 2.661 1.00 89.00 89 SER A CA 1
ATOM 655 C C . SER A 1 89 ? -10.278 12.438 3.901 1.00 89.00 89 SER A C 1
ATOM 657 O O . SER A 1 89 ? -10.801 12.400 5.012 1.00 89.00 89 SER A O 1
ATOM 659 N N . GLY A 1 90 ? -8.967 12.222 3.739 1.00 90.19 90 GLY A N 1
ATOM 660 C CA . GLY A 1 90 ? -8.024 11.973 4.836 1.00 90.19 90 GLY A CA 1
ATOM 661 C C . GLY A 1 90 ? -8.190 10.626 5.556 1.00 90.19 90 GLY A C 1
ATOM 662 O O . GLY A 1 90 ? -7.542 10.405 6.582 1.00 90.19 90 GLY A O 1
ATOM 663 N N . ARG A 1 91 ? -9.038 9.727 5.032 1.00 91.88 91 ARG A N 1
ATOM 664 C CA . ARG A 1 91 ? -9.286 8.381 5.587 1.00 91.88 91 ARG A CA 1
ATOM 665 C C . ARG A 1 91 ? -8.204 7.381 5.198 1.00 91.88 91 ARG A C 1
ATOM 667 O O . ARG A 1 91 ? -7.915 6.470 5.965 1.00 91.88 91 ARG A O 1
ATOM 674 N N . LEU A 1 92 ? -7.580 7.591 4.040 1.00 93.12 92 LEU A N 1
ATOM 675 C CA . LEU A 1 92 ? -6.339 6.935 3.654 1.00 93.12 92 LEU A CA 1
ATOM 676 C C . LEU A 1 92 ? -5.205 7.954 3.740 1.00 93.12 92 LEU A C 1
ATOM 678 O O . LEU A 1 92 ? -5.136 8.892 2.948 1.00 93.12 92 LEU A O 1
ATOM 682 N N . LYS A 1 93 ? -4.294 7.758 4.689 1.00 93.44 93 LYS A N 1
ATOM 683 C CA . LYS A 1 93 ? -3.067 8.553 4.784 1.00 93.44 93 LYS A CA 1
ATOM 684 C C . LYS A 1 93 ? -1.941 7.826 4.072 1.00 93.44 93 LYS A C 1
ATOM 686 O O . LYS A 1 93 ? -1.781 6.625 4.259 1.00 93.44 93 LYS A O 1
ATOM 691 N N . ILE A 1 94 ? -1.166 8.567 3.289 1.00 93.81 94 ILE A N 1
ATOM 692 C CA . ILE A 1 94 ? 0.008 8.065 2.575 1.00 93.81 94 ILE A CA 1
ATOM 693 C C . ILE A 1 94 ? 1.205 8.907 3.005 1.00 93.81 94 ILE A C 1
ATOM 695 O O . ILE A 1 94 ? 1.141 10.135 2.952 1.00 93.81 94 ILE A O 1
ATOM 699 N N . THR A 1 95 ? 2.291 8.266 3.423 1.00 92.75 95 THR A N 1
ATOM 700 C CA . THR A 1 95 ? 3.566 8.930 3.725 1.00 92.75 95 THR A CA 1
ATOM 701 C C . THR A 1 95 ? 4.717 8.224 3.010 1.00 92.75 95 THR A C 1
ATOM 703 O O . THR A 1 95 ? 4.611 7.052 2.649 1.00 92.75 95 THR A O 1
ATOM 706 N N . GLY A 1 96 ? 5.821 8.938 2.773 1.00 94.00 96 GLY A N 1
ATOM 707 C CA . GLY A 1 96 ? 6.967 8.431 2.012 1.00 94.00 96 GLY A CA 1
ATOM 708 C C . GLY A 1 96 ? 6.889 8.774 0.521 1.00 94.00 96 GLY A C 1
ATOM 709 O O . GLY A 1 96 ? 6.519 9.888 0.150 1.00 94.00 96 GLY A O 1
ATOM 710 N N . ASN A 1 97 ? 7.270 7.835 -0.345 1.00 94.62 97 ASN A N 1
ATOM 711 C CA . ASN A 1 97 ? 7.371 8.061 -1.786 1.00 94.62 97 ASN A CA 1
ATOM 712 C C . ASN A 1 97 ? 6.004 7.953 -2.491 1.00 94.62 97 ASN A C 1
ATOM 714 O O . ASN A 1 97 ? 5.527 6.866 -2.824 1.00 94.62 97 ASN A O 1
ATOM 718 N N . LEU A 1 98 ? 5.389 9.102 -2.775 1.00 91.38 98 LEU A N 1
ATOM 719 C CA . LEU A 1 98 ? 4.082 9.170 -3.438 1.00 91.38 98 LEU A CA 1
ATOM 720 C C . LEU A 1 98 ? 4.078 8.564 -4.850 1.00 91.38 98 LEU A C 1
ATOM 722 O O . LEU A 1 98 ? 3.088 7.952 -5.243 1.00 91.38 98 LEU A O 1
ATOM 726 N N . SER A 1 99 ? 5.175 8.669 -5.604 1.00 92.31 99 SER A N 1
ATOM 727 C CA . SER A 1 99 ? 5.274 8.074 -6.944 1.00 92.31 99 SER A CA 1
ATOM 728 C C . SER A 1 99 ? 5.166 6.551 -6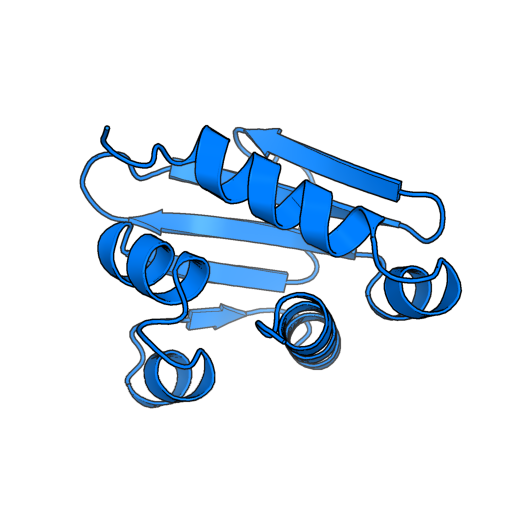.893 1.00 92.31 99 SER A C 1
ATOM 730 O O . SER A 1 99 ? 4.453 5.955 -7.699 1.00 92.31 99 SER A O 1
ATOM 732 N N . LEU A 1 100 ? 5.815 5.915 -5.915 1.00 94.38 100 LEU A N 1
ATOM 733 C CA . LEU A 1 100 ? 5.690 4.474 -5.676 1.00 94.38 100 LEU A CA 1
ATOM 734 C C . LEU A 1 100 ? 4.288 4.090 -5.191 1.00 94.38 100 LEU A C 1
ATOM 736 O O . LEU A 1 100 ? 3.786 3.031 -5.573 1.00 94.38 100 LEU A O 1
ATOM 740 N N . ALA A 1 101 ? 3.644 4.944 -4.390 1.00 92.00 101 ALA A N 1
ATOM 741 C CA . ALA A 1 101 ? 2.268 4.736 -3.944 1.00 92.00 101 ALA A CA 1
ATOM 742 C C . ALA A 1 101 ? 1.276 4.738 -5.119 1.00 92.00 101 ALA A C 1
ATOM 744 O O . ALA A 1 101 ? 0.418 3.861 -5.204 1.00 92.00 101 ALA A O 1
ATOM 745 N N . MET A 1 102 ? 1.422 5.688 -6.050 1.00 90.38 102 MET A N 1
ATOM 746 C CA . MET A 1 102 ? 0.585 5.771 -7.252 1.00 90.38 102 MET A CA 1
ATOM 747 C C . MET A 1 102 ? 0.761 4.545 -8.150 1.00 90.38 102 MET A C 1
ATOM 749 O O . MET A 1 102 ? -0.231 3.953 -8.566 1.00 90.38 102 MET A O 1
ATOM 753 N N . ARG A 1 103 ? 2.007 4.104 -8.374 1.00 91.81 103 ARG A N 1
ATOM 754 C CA . ARG A 1 103 ? 2.296 2.903 -9.174 1.00 91.81 103 ARG A CA 1
ATOM 755 C C . ARG A 1 103 ? 1.688 1.637 -8.574 1.00 91.81 103 ARG A C 1
ATOM 757 O O . ARG A 1 103 ? 1.135 0.824 -9.310 1.00 91.81 103 ARG A O 1
ATOM 764 N N . LEU A 1 104 ? 1.749 1.481 -7.249 1.00 90.88 104 LEU A N 1
ATOM 765 C CA . LEU A 1 104 ? 1.056 0.382 -6.577 1.00 90.88 104 LEU A CA 1
ATOM 766 C C . LEU A 1 104 ? -0.464 0.500 -6.752 1.00 90.88 104 LEU A C 1
ATOM 768 O O . LEU A 1 104 ? -1.126 -0.488 -7.056 1.00 90.88 104 LEU A O 1
ATOM 772 N N . GLY A 1 105 ? -1.013 1.709 -6.615 1.00 88.19 105 GLY A N 1
ATOM 773 C CA . GLY A 1 105 ? -2.426 1.978 -6.872 1.00 88.19 105 GLY A CA 1
ATOM 774 C C . GLY A 1 105 ? -2.862 1.553 -8.276 1.00 88.19 105 GLY A C 1
ATOM 775 O O . GLY A 1 105 ? -3.900 0.914 -8.414 1.00 88.19 105 GLY A O 1
ATOM 776 N N . ASP A 1 106 ? -2.056 1.837 -9.300 1.00 87.25 106 ASP A N 1
ATOM 777 C CA . ASP A 1 106 ? -2.321 1.427 -10.683 1.00 87.25 106 ASP A CA 1
ATOM 778 C C . ASP A 1 106 ? -2.306 -0.095 -10.871 1.00 87.25 106 ASP A C 1
ATOM 780 O O . ASP A 1 106 ? -3.141 -0.630 -11.599 1.00 87.25 106 ASP A O 1
ATOM 784 N N . ILE A 1 107 ? -1.405 -0.802 -10.181 1.00 87.88 107 ILE A N 1
ATOM 785 C CA . ILE A 1 107 ? -1.345 -2.274 -10.183 1.00 87.88 107 ILE A CA 1
ATOM 786 C C . ILE A 1 107 ? -2.604 -2.887 -9.560 1.00 87.88 107 ILE A C 1
ATOM 788 O O . ILE A 1 107 ? -3.076 -3.924 -10.030 1.00 87.88 107 ILE A O 1
ATOM 792 N N . LEU A 1 108 ? -3.129 -2.258 -8.506 1.00 84.94 108 LEU A N 1
ATOM 793 C CA . LEU A 1 108 ? -4.246 -2.768 -7.708 1.00 84.94 10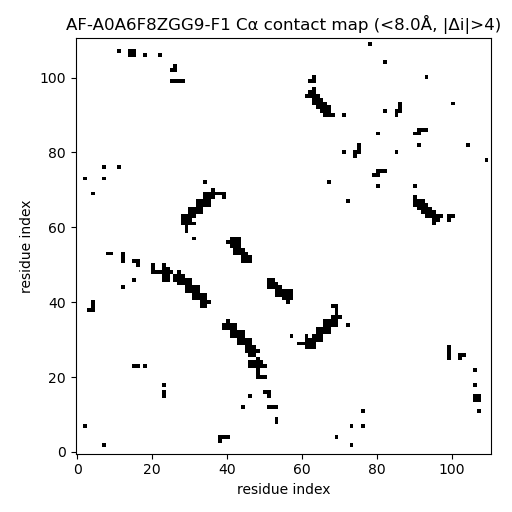8 LEU A CA 1
ATOM 794 C C . LEU A 1 108 ? -5.626 -2.308 -8.189 1.00 84.94 108 LEU A C 1
ATOM 796 O O . LEU A 1 108 ? -6.629 -2.741 -7.612 1.00 84.94 108 LEU A O 1
ATOM 800 N N . LYS A 1 109 ? -5.700 -1.466 -9.228 1.00 77.12 109 LYS A N 1
ATOM 801 C CA . LYS A 1 109 ? -6.973 -1.084 -9.849 1.00 77.12 109 LYS A CA 1
ATOM 802 C C . LYS A 1 109 ? -7.745 -2.349 -10.262 1.00 77.12 109 LYS A C 1
ATOM 804 O O . LYS A 1 109 ? -7.165 -3.194 -10.949 1.00 77.12 109 LYS A O 1
ATOM 809 N N . PRO A 1 110 ? -9.016 -2.501 -9.843 1.00 65.88 110 PRO A N 1
ATOM 810 C CA . PRO A 1 110 ? -9.881 -3.521 -10.420 1.00 65.88 110 PRO A CA 1
ATOM 811 C C . PRO A 1 110 ? -10.046 -3.234 -11.919 1.00 65.88 110 PRO A C 1
ATOM 813 O O . PRO A 1 110 ? -10.140 -2.066 -12.305 1.00 65.88 110 PRO A O 1
ATOM 816 N N . GLU A 1 111 ? -9.995 -4.289 -12.732 1.00 58.91 111 GLU A N 1
ATOM 817 C CA . GLU A 1 111 ? -10.274 -4.231 -14.176 1.00 58.91 111 GLU A CA 1
ATOM 818 C C . GLU A 1 111 ? -11.771 -4.054 -14.442 1.00 58.91 111 GLU A C 1
ATOM 820 O O . GLU A 1 111 ? -12.578 -4.603 -13.653 1.00 58.91 111 GLU A O 1
#

Sequence (111 aa):
MAETLESIFADIRSRVLRKPPAVRAGAAATYRFEITGEGGGVMTLVVEAGGAEVETGGVRPAAVQFRLSMQDLRDLAGGRIRPFGLVLSGRLKITGNLSLAMRLGDILKPE

Organism: NCBI:txid2707344